Protein AF-X1RX93-F1 (afdb_monomer)

Secondary structure (DSSP, 8-state):
-TT-EEEEEETTTTEEEEEE-TT--HHHHHHHHHHHHHHHTTSPTTPEEEEEETT---HHHHHHTTSS--------S-S------HHHHHHHHHHHHHHHHHHHHHHHHHHHHHHHHHHHHHHHHHHHHHHHHHHHHHHHHHHHHHHHHHHHHT-

Structure (mmCIF, N/CA/C/O backbone):
data_AF-X1RX93-F1
#
_entry.id   AF-X1RX93-F1
#
loop_
_atom_site.group_PDB
_atom_site.id
_atom_site.type_symbol
_atom_site.label_atom_id
_atom_site.label_alt_id
_atom_site.label_comp_id
_atom_site.label_asym_id
_atom_site.label_entity_id
_atom_site.label_seq_id
_atom_site.pdbx_PDB_ins_code
_atom_site.Cartn_x
_atom_site.Cartn_y
_atom_site.Cartn_z
_atom_site.occupancy
_atom_site.B_iso_or_equiv
_atom_site.auth_seq_id
_atom_site.auth_comp_id
_atom_site.auth_asym_id
_atom_site.auth_atom_id
_atom_site.pdbx_PDB_model_num
ATOM 1 N N . ASP A 1 1 ? 11.445 15.427 -36.217 1.00 63.78 1 ASP A N 1
ATOM 2 C CA . ASP A 1 1 ? 10.084 15.896 -35.915 1.00 63.78 1 ASP A CA 1
ATOM 3 C C . ASP A 1 1 ? 9.833 15.882 -34.416 1.00 63.78 1 ASP A C 1
ATOM 5 O O . ASP A 1 1 ? 9.246 14.953 -33.881 1.00 63.78 1 ASP A O 1
ATOM 9 N N . SER A 1 2 ? 10.327 16.922 -33.741 1.00 84.38 2 SER A N 1
ATOM 10 C CA . SER A 1 2 ? 10.314 17.061 -32.274 1.00 84.38 2 SER A CA 1
ATOM 11 C C . SER A 1 2 ? 9.016 17.675 -31.730 1.00 84.38 2 SER A C 1
ATOM 13 O O . SER A 1 2 ? 8.835 17.786 -30.519 1.00 84.38 2 SER A O 1
ATOM 15 N N . ASP A 1 3 ? 8.099 18.059 -32.620 1.00 86.31 3 ASP A N 1
ATOM 16 C CA . ASP A 1 3 ? 6.821 18.707 -32.289 1.00 86.31 3 ASP A CA 1
ATOM 17 C C . ASP A 1 3 ? 5.663 17.703 -32.147 1.00 86.31 3 ASP A C 1
ATOM 19 O O . ASP A 1 3 ? 4.519 18.093 -31.930 1.00 86.31 3 ASP A O 1
ATOM 23 N N . PHE A 1 4 ? 5.929 16.404 -32.314 1.00 87.56 4 PHE A N 1
ATOM 24 C CA . PHE A 1 4 ? 4.889 15.379 -32.328 1.00 87.56 4 PHE A CA 1
ATOM 25 C C . PHE A 1 4 ? 4.951 14.479 -31.102 1.00 87.56 4 PHE A C 1
ATOM 27 O O . PHE A 1 4 ? 6.010 14.250 -30.515 1.00 87.56 4 PHE A O 1
ATOM 34 N N . ILE A 1 5 ? 3.792 13.929 -30.747 1.00 91.75 5 ILE A N 1
ATOM 35 C CA . ILE A 1 5 ? 3.671 12.808 -29.818 1.00 91.75 5 ILE A CA 1
ATOM 36 C C . ILE A 1 5 ? 3.122 11.630 -30.607 1.00 91.75 5 ILE A C 1
ATOM 38 O O . ILE A 1 5 ? 2.063 11.734 -31.230 1.00 91.75 5 ILE A O 1
ATOM 42 N N . ILE A 1 6 ? 3.835 10.510 -30.574 1.00 92.00 6 ILE A N 1
ATOM 43 C CA . ILE A 1 6 ? 3.488 9.311 -31.330 1.00 92.00 6 ILE A CA 1
ATOM 44 C C . ILE A 1 6 ? 3.110 8.205 -30.353 1.00 92.00 6 ILE A C 1
ATOM 46 O O . ILE A 1 6 ? 3.766 8.000 -29.332 1.00 92.00 6 ILE A O 1
ATOM 50 N N . LEU A 1 7 ? 2.034 7.491 -30.667 1.00 91.62 7 LEU A N 1
ATOM 51 C CA . LEU A 1 7 ? 1.553 6.367 -29.880 1.00 91.62 7 LEU A CA 1
ATOM 52 C C . LEU A 1 7 ? 1.676 5.081 -30.691 1.00 91.62 7 LEU A C 1
ATOM 54 O O . LEU A 1 7 ? 1.096 4.970 -31.770 1.00 91.62 7 LEU A O 1
ATOM 58 N N . PHE A 1 8 ? 2.379 4.100 -30.137 1.00 90.50 8 PHE A N 1
ATOM 59 C CA . PHE A 1 8 ? 2.524 2.769 -30.716 1.00 90.50 8 PHE A CA 1
ATOM 60 C C . PHE A 1 8 ? 1.833 1.743 -29.826 1.00 90.50 8 PHE A C 1
ATOM 62 O O . PHE A 1 8 ? 1.959 1.781 -28.601 1.00 90.50 8 PHE A O 1
ATOM 69 N N . VAL A 1 9 ? 1.116 0.806 -30.439 1.00 88.81 9 VAL A N 1
ATOM 70 C CA . VAL A 1 9 ? 0.541 -0.345 -29.739 1.00 88.81 9 VAL A CA 1
ATOM 71 C C . VAL A 1 9 ? 1.330 -1.577 -30.148 1.00 88.81 9 VAL A C 1
ATOM 73 O O . VAL A 1 9 ? 1.241 -2.028 -31.287 1.00 88.81 9 VAL A O 1
ATOM 76 N N . ASP A 1 10 ? 2.096 -2.112 -29.208 1.00 87.62 10 ASP A N 1
ATOM 77 C CA . ASP A 1 10 ? 2.845 -3.347 -29.364 1.00 87.62 10 ASP A CA 1
ATOM 78 C C . ASP A 1 10 ? 2.030 -4.501 -28.774 1.00 87.62 10 ASP A C 1
ATOM 80 O O . ASP A 1 10 ? 1.939 -4.688 -27.555 1.00 87.62 10 ASP A O 1
ATOM 84 N N . SER A 1 11 ? 1.396 -5.257 -29.669 1.00 83.69 11 SER A N 1
ATOM 85 C CA . SER A 1 11 ? 0.572 -6.409 -29.307 1.00 83.69 11 SER A CA 1
ATOM 86 C C . SER A 1 11 ? 1.385 -7.631 -28.888 1.00 83.69 11 SER A C 1
ATOM 88 O O . SER A 1 11 ? 0.866 -8.457 -28.141 1.00 83.69 11 SER A O 1
ATOM 90 N N . LYS A 1 12 ? 2.653 -7.744 -29.306 1.00 83.06 12 LYS A N 1
ATOM 91 C CA . LYS A 1 12 ? 3.517 -8.878 -28.947 1.00 83.06 12 LYS A CA 1
ATOM 92 C C . LYS A 1 12 ? 3.953 -8.789 -27.488 1.00 83.06 12 LYS A C 1
ATOM 94 O O . LYS A 1 12 ? 3.898 -9.778 -26.765 1.00 83.06 12 LYS A O 1
ATOM 99 N N . ASN A 1 13 ? 4.337 -7.590 -27.050 1.00 84.25 13 ASN A N 1
ATOM 100 C CA . ASN A 1 13 ? 4.837 -7.347 -25.694 1.00 84.25 13 ASN A CA 1
ATOM 101 C C . ASN A 1 13 ? 3.769 -6.809 -24.730 1.00 84.25 13 ASN A C 1
ATOM 103 O O . ASN A 1 13 ? 4.107 -6.400 -23.617 1.00 84.25 13 ASN A O 1
ATOM 107 N N . TYR A 1 14 ? 2.496 -6.772 -25.148 1.00 88.31 14 TYR A N 1
ATOM 108 C CA . TYR A 1 14 ? 1.388 -6.184 -24.388 1.00 88.31 14 TYR A CA 1
ATOM 109 C C . TYR A 1 14 ? 1.762 -4.797 -23.836 1.00 88.31 14 TYR A C 1
ATOM 111 O O . TYR A 1 14 ? 1.651 -4.512 -22.637 1.00 88.31 14 TYR A O 1
ATOM 119 N N . ARG A 1 15 ? 2.273 -3.914 -24.698 1.00 89.75 15 ARG A N 1
ATOM 120 C CA . ARG A 1 15 ? 2.768 -2.595 -24.288 1.00 89.75 15 ARG A CA 1
ATOM 121 C C . ARG A 1 15 ? 2.271 -1.502 -25.225 1.00 89.75 15 ARG A C 1
ATOM 123 O O . ARG A 1 15 ? 2.195 -1.675 -26.432 1.00 89.75 15 ARG A O 1
ATOM 130 N N . ILE A 1 16 ? 1.910 -0.360 -24.656 1.00 91.50 16 ILE A N 1
ATOM 131 C CA . ILE A 1 16 ? 1.576 0.855 -25.401 1.00 91.50 16 ILE A CA 1
ATOM 132 C C . ILE A 1 16 ? 2.695 1.849 -25.139 1.00 91.50 16 ILE A C 1
ATOM 134 O O . ILE A 1 16 ? 2.926 2.235 -23.992 1.00 91.50 16 ILE A O 1
ATOM 138 N N . TRP A 1 17 ?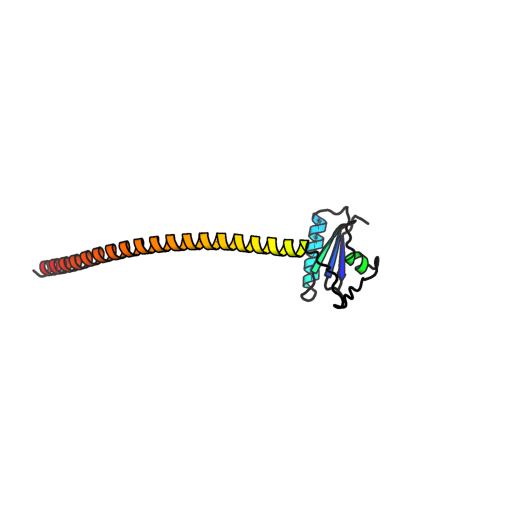 3.385 2.252 -26.194 1.00 92.50 17 TRP A N 1
ATOM 139 C CA . TRP A 1 17 ? 4.475 3.210 -26.124 1.00 92.50 17 TRP A CA 1
ATOM 140 C C . TRP A 1 17 ? 3.968 4.598 -26.491 1.00 92.50 17 TRP A C 1
ATOM 142 O O . TRP A 1 17 ? 3.243 4.760 -27.471 1.00 92.50 17 TRP A O 1
ATOM 152 N N . ILE A 1 18 ? 4.359 5.597 -25.708 1.00 94.12 18 ILE A N 1
ATOM 153 C CA . ILE A 1 18 ? 4.133 7.009 -26.004 1.00 94.12 18 ILE A CA 1
ATOM 154 C C . ILE A 1 18 ? 5.509 7.635 -26.191 1.00 94.12 18 ILE A C 1
ATOM 156 O O . ILE A 1 18 ? 6.242 7.771 -25.216 1.00 94.12 18 ILE A O 1
ATOM 160 N N . TRP A 1 19 ? 5.855 7.995 -27.421 1.00 94.19 19 TRP A N 1
ATOM 161 C CA . TRP A 1 19 ? 7.060 8.762 -27.723 1.00 94.19 19 TRP A CA 1
ATOM 162 C C . TRP A 1 19 ? 6.712 10.248 -27.770 1.00 94.19 19 TRP A C 1
ATOM 164 O O . TRP A 1 19 ? 5.764 10.639 -28.453 1.00 94.19 19 TRP A O 1
ATOM 174 N N . ILE A 1 20 ? 7.448 11.066 -27.026 1.00 93.00 20 ILE A N 1
ATOM 175 C CA . ILE A 1 20 ? 7.205 12.498 -26.862 1.00 93.00 20 ILE A CA 1
ATOM 176 C C . ILE A 1 20 ? 8.386 13.267 -27.446 1.00 93.00 20 ILE A C 1
ATOM 178 O O . ILE A 1 20 ? 9.486 13.217 -26.903 1.00 93.00 20 ILE A O 1
ATOM 182 N N . GLY A 1 21 ? 8.134 14.042 -28.498 1.00 92.00 21 GLY A N 1
ATOM 183 C CA . GLY A 1 21 ? 9.102 14.993 -29.035 1.00 92.00 21 GLY A CA 1
ATOM 184 C C . GLY A 1 21 ? 9.453 16.123 -28.051 1.00 92.00 21 GLY A C 1
ATOM 185 O O . GLY A 1 21 ? 8.640 16.520 -27.207 1.00 92.00 21 GLY A O 1
ATOM 186 N N . GLY A 1 22 ? 10.660 16.667 -28.1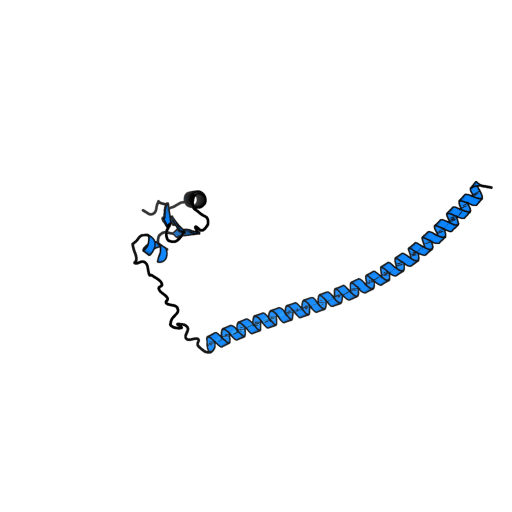64 1.00 88.81 22 GLY A N 1
ATOM 187 C CA . GLY A 1 22 ? 11.248 17.643 -27.248 1.00 88.81 22 GLY A CA 1
ATOM 188 C C . GLY A 1 22 ? 10.544 19.004 -27.196 1.00 88.81 22 GLY A C 1
ATOM 189 O O . GLY A 1 22 ? 10.658 19.700 -26.188 1.00 88.81 22 GLY A O 1
ATOM 190 N N . ASN A 1 23 ? 9.766 19.369 -28.218 1.00 89.44 23 ASN A N 1
ATOM 191 C CA . ASN A 1 23 ? 9.085 20.668 -28.312 1.00 89.44 23 ASN A CA 1
ATOM 192 C C . ASN A 1 23 ? 7.613 20.638 -27.860 1.00 89.44 23 ASN A C 1
ATOM 194 O O . ASN A 1 23 ? 6.903 21.636 -27.984 1.00 89.44 23 ASN A O 1
ATOM 198 N N . ASN A 1 24 ? 7.133 19.516 -27.317 1.00 87.56 24 ASN A N 1
ATOM 199 C CA . ASN A 1 24 ? 5.733 19.375 -26.920 1.00 87.56 24 ASN A CA 1
ATOM 200 C C . ASN A 1 24 ? 5.385 20.110 -25.619 1.00 87.56 24 ASN A C 1
ATOM 202 O O . ASN A 1 24 ? 6.129 20.116 -24.630 1.00 87.56 24 ASN A O 1
ATOM 206 N N . THR A 1 25 ? 4.166 20.643 -25.566 1.00 89.81 25 THR A N 1
ATOM 207 C CA . THR A 1 25 ? 3.615 21.278 -24.368 1.00 89.81 25 THR A CA 1
ATOM 208 C C . THR A 1 25 ? 3.124 20.250 -23.341 1.00 89.81 25 THR A C 1
ATOM 210 O O . THR A 1 25 ? 2.742 19.119 -23.649 1.00 89.81 25 THR A O 1
ATOM 213 N N . VAL A 1 26 ? 3.037 20.668 -22.072 1.00 89.38 26 VAL A N 1
ATOM 214 C CA . VAL A 1 26 ? 2.462 19.848 -20.983 1.00 89.38 26 VAL A CA 1
ATOM 215 C C . VAL A 1 26 ? 1.022 19.416 -21.298 1.00 89.38 26 VAL A C 1
ATOM 217 O O . VAL A 1 26 ? 0.612 18.305 -20.956 1.00 89.38 26 VAL A O 1
ATOM 220 N N . ARG A 1 27 ? 0.251 20.283 -21.966 1.00 89.44 27 ARG A N 1
ATOM 221 C CA . ARG A 1 27 ? -1.143 20.013 -22.332 1.00 89.44 27 ARG A CA 1
ATOM 222 C C . ARG A 1 27 ? -1.250 18.881 -23.353 1.00 89.44 27 ARG A C 1
ATOM 224 O O . ARG A 1 27 ? -2.109 18.018 -23.192 1.00 89.44 27 ARG A O 1
ATOM 231 N N . GLU A 1 28 ? -0.379 18.860 -24.355 1.00 90.00 28 GLU A N 1
ATOM 232 C CA . GLU A 1 28 ? -0.344 17.804 -25.375 1.00 90.00 28 GLU A CA 1
ATOM 233 C C . GLU A 1 28 ? 0.049 16.461 -24.769 1.00 90.00 28 GLU A C 1
ATOM 235 O O . GLU A 1 28 ? -0.646 15.470 -24.995 1.00 90.00 28 GLU A O 1
ATOM 240 N N . ARG A 1 29 ? 1.063 16.438 -23.892 1.00 91.12 29 ARG A N 1
ATOM 241 C CA . ARG A 1 29 ? 1.435 15.228 -23.136 1.00 91.12 29 ARG A CA 1
ATOM 242 C C . ARG A 1 29 ? 0.252 14.651 -22.364 1.00 91.12 29 ARG A C 1
ATOM 244 O O . ARG A 1 29 ? -0.003 13.448 -22.401 1.00 91.12 29 ARG A O 1
ATOM 251 N N . PHE A 1 30 ? -0.506 15.512 -21.690 1.00 91.94 30 PHE A N 1
ATOM 252 C CA . PHE A 1 30 ? -1.675 15.089 -20.927 1.00 91.94 30 PHE A CA 1
ATOM 253 C C . PHE A 1 30 ? -2.785 14.506 -21.815 1.00 91.94 30 PHE A C 1
ATOM 255 O O . PHE A 1 30 ? -3.392 13.492 -21.464 1.00 91.94 30 PHE A O 1
ATOM 262 N N . ILE A 1 31 ? -3.039 15.116 -22.977 1.00 91.00 31 ILE A N 1
ATOM 263 C CA . ILE A 1 31 ? -4.007 14.604 -23.957 1.00 91.00 31 ILE A CA 1
ATOM 264 C C . ILE A 1 31 ? -3.547 13.244 -24.495 1.00 91.00 31 ILE A C 1
ATOM 266 O O . ILE A 1 31 ? -4.345 12.308 -24.522 1.00 91.00 31 ILE A O 1
ATOM 270 N N . ALA A 1 32 ? -2.269 13.101 -24.843 1.00 91.19 32 ALA A N 1
ATOM 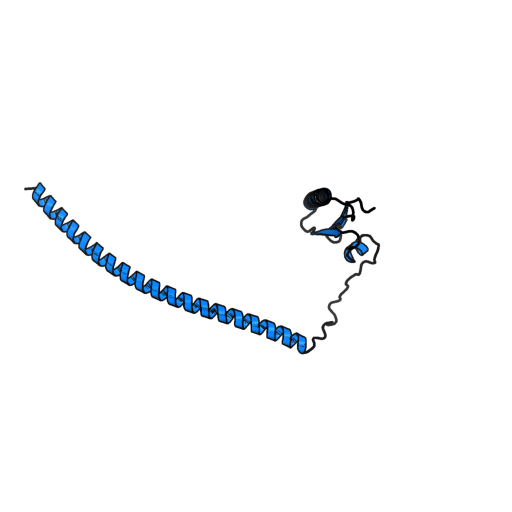271 C CA . ALA A 1 32 ? -1.709 11.850 -25.344 1.00 91.19 32 ALA A CA 1
ATOM 272 C C . ALA A 1 32 ? -1.844 10.702 -24.332 1.00 91.19 32 ALA A C 1
ATOM 274 O O . ALA A 1 32 ? -2.280 9.609 -24.691 1.00 91.19 32 ALA A O 1
ATOM 275 N N . ILE A 1 33 ? -1.574 10.957 -23.048 1.00 91.06 33 ILE A N 1
ATOM 276 C CA . ILE A 1 33 ? -1.757 9.962 -21.979 1.00 91.06 33 ILE A CA 1
ATOM 277 C C . ILE A 1 33 ? -3.232 9.557 -21.846 1.00 91.06 33 ILE A C 1
ATOM 279 O O . ILE A 1 33 ? -3.536 8.369 -21.724 1.00 91.06 33 ILE A O 1
ATOM 283 N N . LYS A 1 34 ? -4.170 10.512 -21.910 1.00 93.88 34 LYS A N 1
ATOM 284 C CA . LYS A 1 34 ? -5.613 10.208 -21.877 1.00 93.88 34 LYS A CA 1
ATOM 285 C C . LYS A 1 34 ? -6.059 9.359 -23.063 1.00 93.88 34 LYS A C 1
ATOM 287 O O . LYS A 1 34 ? -6.855 8.430 -22.898 1.00 93.88 34 LYS A O 1
ATOM 292 N N . ILE A 1 35 ? -5.543 9.659 -24.252 1.00 91.31 35 ILE A N 1
ATOM 293 C CA . ILE A 1 35 ? -5.792 8.854 -25.449 1.00 91.31 35 ILE A CA 1
ATOM 294 C C . ILE A 1 35 ? -5.222 7.449 -25.240 1.00 91.31 35 ILE A C 1
ATOM 296 O O . ILE A 1 35 ? -5.948 6.481 -25.435 1.00 91.31 35 ILE A O 1
ATOM 300 N N . ALA A 1 36 ? -3.994 7.315 -24.736 1.00 90.38 36 ALA A N 1
ATOM 301 C CA . ALA A 1 36 ? -3.373 6.019 -24.464 1.00 90.38 36 ALA A CA 1
ATOM 302 C C . ALA A 1 36 ? -4.161 5.168 -23.460 1.00 90.38 36 ALA A C 1
ATOM 304 O O . ALA A 1 36 ? -4.312 3.965 -23.657 1.00 90.38 36 ALA A O 1
ATOM 305 N N . GLN A 1 37 ? -4.720 5.778 -22.414 1.00 91.25 37 GLN A N 1
ATOM 306 C CA . GLN A 1 37 ? -5.607 5.092 -21.467 1.00 91.25 37 GLN A CA 1
ATOM 307 C C . GLN A 1 37 ? -6.902 4.617 -22.134 1.00 91.25 37 GLN A C 1
ATOM 309 O O . GLN A 1 37 ? -7.343 3.491 -21.905 1.00 91.25 37 GLN A O 1
ATOM 314 N N . SER A 1 38 ? -7.486 5.453 -22.993 1.00 89.69 38 SER A N 1
ATOM 315 C CA . SER A 1 38 ? -8.692 5.108 -23.754 1.00 89.69 38 SER A CA 1
ATOM 316 C C . SER A 1 38 ? -8.427 3.969 -24.740 1.00 89.69 38 SER A C 1
ATOM 318 O O . SER A 1 38 ? -9.256 3.077 -24.895 1.00 89.69 38 SER A O 1
ATOM 320 N N . VAL A 1 39 ? -7.253 3.976 -25.375 1.00 87.00 39 VAL A N 1
ATOM 321 C CA . VAL A 1 39 ? -6.771 2.916 -26.267 1.00 87.00 39 VAL A CA 1
ATOM 322 C C . VAL A 1 39 ? -6.535 1.631 -25.475 1.00 87.00 39 VAL A C 1
ATOM 324 O O . VAL A 1 39 ? -7.067 0.592 -25.848 1.00 87.00 39 VAL A O 1
ATOM 327 N N . LYS A 1 40 ? -5.847 1.701 -24.329 1.00 87.12 40 LYS A N 1
ATOM 328 C CA . LYS A 1 40 ? -5.633 0.566 -23.418 1.00 87.12 40 LYS A CA 1
ATOM 329 C C . LYS A 1 40 ? -6.941 -0.106 -23.012 1.00 87.12 40 LYS A C 1
ATOM 331 O O . LYS A 1 40 ? -7.002 -1.325 -22.991 1.00 87.12 40 LYS A O 1
ATOM 336 N N . SER A 1 41 ? -7.979 0.674 -22.712 1.00 84.81 41 SER A N 1
ATOM 337 C CA . SER A 1 41 ? -9.287 0.142 -22.314 1.00 84.81 41 SER A CA 1
ATOM 338 C C . SER A 1 41 ? -9.996 -0.656 -23.414 1.00 84.81 41 SER A C 1
ATOM 340 O O . SER A 1 41 ? -10.935 -1.382 -23.103 1.00 84.81 41 SER A O 1
ATOM 342 N N . ARG A 1 42 ? -9.609 -0.489 -24.686 1.00 85.50 42 ARG A N 1
ATOM 343 C CA . ARG A 1 42 ? -10.178 -1.239 -25.816 1.00 85.50 42 ARG A CA 1
ATOM 344 C C . ARG A 1 42 ? -9.469 -2.570 -26.060 1.00 85.50 42 ARG A C 1
ATOM 346 O O . ARG A 1 42 ? -10.031 -3.416 -26.746 1.00 85.50 42 ARG A O 1
ATOM 353 N N . TYR A 1 43 ? -8.262 -2.741 -25.527 1.00 80.19 43 TYR A N 1
ATOM 354 C CA . TYR A 1 43 ? -7.502 -3.984 -25.605 1.00 80.19 43 TYR A CA 1
ATOM 355 C C . TYR A 1 43 ? -7.711 -4.830 -24.343 1.00 80.19 43 TYR A C 1
ATOM 357 O O . TYR A 1 43 ? -8.120 -4.324 -23.297 1.00 80.19 43 TYR A O 1
ATOM 365 N N . GLU A 1 44 ? -7.442 -6.132 -24.449 1.00 67.88 44 GLU A N 1
ATOM 366 C CA . GLU A 1 44 ? -7.559 -7.080 -23.337 1.00 67.88 44 GLU A CA 1
ATOM 367 C C . GLU A 1 44 ? -6.688 -6.676 -22.132 1.00 67.88 44 GLU A C 1
ATOM 369 O O . GLU A 1 44 ? -5.690 -5.956 -22.244 1.00 67.88 44 GLU A O 1
ATOM 374 N N . THR A 1 45 ? -7.076 -7.125 -20.936 1.00 69.00 45 THR A N 1
ATOM 375 C CA . THR A 1 45 ? -6.367 -6.812 -19.690 1.00 69.00 45 THR A CA 1
ATOM 376 C C . THR A 1 45 ? -4.914 -7.283 -19.752 1.00 69.00 45 THR A C 1
ATOM 378 O O . THR A 1 45 ? -4.662 -8.467 -19.929 1.00 69.00 45 THR A O 1
ATOM 381 N N . GLY A 1 46 ? -3.959 -6.369 -19.557 1.00 77.56 46 GLY A N 1
ATOM 382 C CA . GLY A 1 46 ? -2.530 -6.711 -19.501 1.00 77.56 46 GLY A CA 1
ATOM 383 C C . GLY A 1 46 ? -1.600 -5.638 -20.058 1.00 77.56 46 GLY A C 1
ATOM 384 O O . GLY A 1 46 ? -0.436 -5.589 -19.673 1.00 77.56 46 GLY A O 1
ATOM 385 N N . TYR A 1 47 ? -2.111 -4.720 -20.888 1.00 88.00 47 TYR A N 1
ATOM 386 C CA . TYR A 1 47 ? -1.251 -3.729 -21.536 1.00 88.00 47 TYR A CA 1
ATOM 387 C C . TYR A 1 47 ? -0.626 -2.728 -20.548 1.00 88.00 47 TYR A C 1
ATOM 389 O O . TYR A 1 47 ? -1.329 -2.052 -19.781 1.00 88.00 47 TYR A O 1
ATOM 397 N N . LYS A 1 48 ? 0.702 -2.573 -20.592 1.00 89.06 48 LYS A N 1
ATOM 398 C CA . LYS A 1 48 ? 1.443 -1.542 -19.843 1.00 89.06 48 LYS A CA 1
ATOM 399 C C . LYS A 1 48 ? 1.660 -0.308 -20.719 1.00 89.06 48 LYS A C 1
ATOM 401 O O . LYS A 1 48 ? 2.100 -0.436 -21.851 1.00 89.06 48 LYS A O 1
ATOM 406 N N . ILE A 1 49 ? 1.359 0.882 -20.199 1.00 90.25 49 ILE A N 1
ATOM 407 C CA . ILE A 1 49 ? 1.676 2.142 -20.887 1.00 90.25 49 ILE A CA 1
ATOM 408 C C . ILE A 1 49 ? 3.075 2.574 -20.442 1.00 90.25 49 ILE A C 1
ATOM 410 O O . ILE A 1 49 ? 3.324 2.656 -19.238 1.00 90.25 49 ILE A O 1
ATOM 414 N N . THR A 1 50 ? 3.958 2.850 -21.397 1.00 91.81 50 THR A N 1
ATOM 415 C CA . THR A 1 50 ? 5.316 3.345 -21.159 1.00 91.81 50 THR A CA 1
ATOM 416 C C . THR A 1 50 ? 5.529 4.626 -21.953 1.00 91.81 50 THR A C 1
ATOM 418 O O . THR A 1 50 ? 5.290 4.659 -23.159 1.00 91.81 50 THR A O 1
ATOM 421 N N . THR A 1 51 ? 5.988 5.670 -21.273 1.00 92.12 51 THR A N 1
ATOM 422 C CA . THR A 1 51 ? 6.285 6.971 -21.876 1.00 92.12 51 THR A CA 1
ATOM 423 C C . THR A 1 51 ? 7.788 7.123 -22.065 1.00 92.12 51 THR A C 1
ATOM 425 O O . THR A 1 51 ? 8.552 6.749 -21.176 1.00 92.12 51 THR A O 1
ATOM 428 N N . ILE A 1 52 ? 8.191 7.660 -23.211 1.00 92.12 52 ILE A N 1
ATOM 429 C CA . ILE A 1 52 ? 9.574 7.900 -23.613 1.00 92.12 52 ILE A CA 1
ATOM 430 C C . ILE A 1 52 ? 9.676 9.317 -24.160 1.00 92.12 52 ILE A C 1
ATOM 432 O O . ILE A 1 52 ? 8.847 9.726 -24.971 1.00 92.12 52 ILE A O 1
ATOM 436 N N . ASP A 1 53 ? 10.712 10.028 -23.737 1.00 91.00 53 ASP A N 1
ATOM 437 C CA . ASP A 1 53 ? 11.039 11.357 -24.238 1.00 91.00 53 ASP A CA 1
ATOM 438 C C . ASP A 1 53 ? 12.125 11.270 -25.322 1.00 91.00 53 ASP A C 1
ATOM 440 O O . ASP A 1 53 ? 13.002 10.401 -25.270 1.00 91.00 53 ASP A O 1
ATOM 444 N N . GLU A 1 54 ? 12.067 12.182 -26.291 1.00 89.56 54 GLU A N 1
ATOM 445 C CA . GLU A 1 54 ? 13.066 12.326 -27.351 1.00 89.56 54 GLU A CA 1
ATOM 446 C C . GLU A 1 54 ? 14.479 12.473 -26.772 1.00 89.56 54 GLU A C 1
ATOM 448 O O . GLU A 1 54 ? 14.731 13.290 -25.883 1.00 89.56 54 GLU A O 1
ATOM 453 N N . GLY A 1 55 ? 15.411 11.665 -27.278 1.00 87.19 55 GLY A N 1
ATOM 454 C CA . GLY A 1 55 ? 16.799 11.618 -26.817 1.00 87.19 55 GLY A CA 1
ATOM 455 C C . GLY A 1 55 ? 17.034 10.739 -25.586 1.00 87.19 55 GLY A C 1
ATOM 456 O O . GLY A 1 55 ? 18.186 10.536 -25.201 1.00 87.19 55 GLY A O 1
ATOM 457 N N . ASN A 1 56 ? 15.977 10.191 -24.979 1.00 88.44 56 ASN A N 1
ATOM 458 C CA . ASN A 1 56 ? 16.055 9.211 -23.895 1.00 88.44 56 ASN A CA 1
ATOM 459 C C . ASN A 1 56 ? 15.352 7.894 -24.273 1.00 88.44 56 ASN A C 1
ATOM 461 O O . ASN A 1 56 ? 14.721 7.233 -23.442 1.00 88.44 56 ASN A O 1
ATOM 465 N N . GLU A 1 57 ? 15.427 7.512 -25.551 1.00 89.12 57 GLU A N 1
ATOM 466 C CA . GLU A 1 57 ? 14.837 6.278 -26.054 1.00 89.12 57 GLU A CA 1
ATOM 467 C C . GLU A 1 57 ? 15.537 5.045 -25.479 1.00 89.12 57 GLU A C 1
ATOM 469 O O . GLU A 1 57 ? 16.712 4.775 -25.741 1.00 89.12 57 GLU A O 1
ATOM 474 N N . THR A 1 58 ? 14.776 4.248 -24.730 1.00 87.56 58 THR A N 1
ATOM 475 C CA . THR A 1 58 ? 15.233 2.957 -24.208 1.00 87.56 58 THR A CA 1
ATOM 476 C C . THR A 1 58 ? 15.546 1.974 -25.336 1.00 87.56 58 THR A C 1
ATOM 478 O O . THR A 1 58 ? 14.843 1.965 -26.348 1.00 87.56 58 THR A O 1
ATOM 481 N N . TYR A 1 59 ? 16.511 1.078 -25.111 1.00 85.44 59 TYR A N 1
ATOM 482 C CA . TYR A 1 59 ? 16.860 -0.013 -26.035 1.00 85.44 59 TYR A CA 1
ATOM 483 C C . TYR A 1 59 ? 15.629 -0.827 -26.477 1.00 85.44 59 TYR A C 1
ATOM 485 O O . TYR A 1 59 ? 15.393 -1.034 -27.659 1.00 85.44 59 TYR A O 1
ATOM 493 N N . GLU A 1 60 ? 14.759 -1.196 -25.527 1.00 84.75 60 GLU A N 1
ATOM 494 C CA . GLU A 1 60 ? 13.513 -1.936 -25.801 1.00 84.75 60 GLU A CA 1
ATOM 495 C C . GLU A 1 60 ? 12.613 -1.242 -26.838 1.00 84.75 60 GLU A C 1
ATOM 497 O O . GLU A 1 60 ? 11.989 -1.892 -27.673 1.00 84.75 60 GLU A O 1
ATOM 502 N N . PHE A 1 61 ? 12.536 0.089 -26.786 1.00 87.25 61 PHE A N 1
ATOM 503 C CA . PHE A 1 61 ? 11.743 0.868 -27.731 1.00 87.25 61 PHE A CA 1
ATOM 504 C C . PHE A 1 61 ? 12.398 0.921 -29.105 1.00 87.25 61 PHE A C 1
ATOM 506 O O . PHE A 1 61 ? 11.707 0.750 -30.104 1.00 87.25 61 PHE A O 1
ATOM 513 N N . LYS A 1 62 ? 13.720 1.114 -29.160 1.00 88.19 62 LYS A N 1
ATOM 514 C CA . LYS A 1 62 ? 14.486 1.102 -30.411 1.00 88.19 62 LYS A CA 1
ATOM 515 C C . LYS A 1 62 ? 14.398 -0.251 -31.111 1.00 88.19 62 LYS A C 1
ATOM 517 O O . LYS A 1 62 ? 14.188 -0.280 -32.320 1.00 88.19 62 LYS A O 1
ATOM 522 N N . ALA A 1 63 ? 14.470 -1.346 -30.358 1.00 86.00 63 ALA A N 1
ATOM 523 C CA . ALA A 1 63 ? 14.232 -2.685 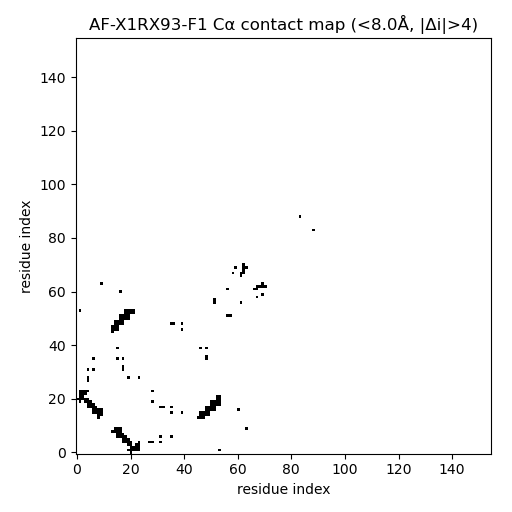-30.878 1.00 86.00 63 ALA A CA 1
ATOM 524 C C . ALA A 1 63 ? 12.806 -2.835 -31.435 1.00 86.00 63 ALA A C 1
ATOM 526 O O . ALA A 1 63 ? 12.629 -3.283 -32.564 1.00 86.00 63 ALA A O 1
ATOM 527 N N . MET A 1 64 ? 11.791 -2.358 -30.703 1.00 84.75 64 MET A N 1
ATOM 528 C CA . MET A 1 64 ? 10.390 -2.395 -31.151 1.00 84.75 64 MET A CA 1
ATOM 529 C C . MET A 1 64 ? 10.159 -1.628 -32.462 1.00 84.75 64 MET A C 1
ATOM 531 O O . MET A 1 64 ? 9.443 -2.114 -33.337 1.00 84.75 64 MET A O 1
ATOM 535 N N . VAL A 1 65 ? 10.777 -0.454 -32.634 1.00 86.44 65 VAL A N 1
ATOM 536 C CA . VAL A 1 65 ? 10.669 0.322 -33.885 1.00 86.44 65 VAL A CA 1
ATOM 537 C C . VAL A 1 65 ? 11.614 -0.168 -34.994 1.00 86.44 65 VAL A C 1
ATOM 539 O O . VAL A 1 65 ? 11.655 0.436 -36.065 1.00 86.44 65 VAL A O 1
ATOM 542 N N . GLY A 1 66 ? 12.362 -1.253 -34.762 1.00 83.44 66 GLY A N 1
ATOM 543 C CA . GLY A 1 66 ? 13.271 -1.865 -35.735 1.00 83.44 66 GLY A CA 1
ATOM 544 C C . GLY A 1 66 ? 14.574 -1.094 -35.968 1.00 83.44 66 GLY A C 1
ATOM 545 O O . GLY A 1 66 ? 15.215 -1.284 -36.999 1.00 83.44 66 GLY A O 1
ATOM 546 N N . LEU A 1 67 ? 14.955 -0.203 -35.047 1.00 85.12 67 LEU A N 1
ATOM 547 C CA . LEU A 1 67 ? 16.234 0.518 -35.079 1.00 85.12 67 LEU A CA 1
ATOM 548 C C . LEU A 1 67 ? 17.377 -0.284 -34.447 1.00 85.12 67 LEU A C 1
ATOM 550 O O . LEU A 1 67 ? 18.540 -0.046 -34.761 1.00 85.12 67 LEU A O 1
ATOM 554 N N . GLU A 1 68 ? 17.049 -1.215 -33.556 1.00 83.62 68 GLU A N 1
ATOM 555 C CA . GLU A 1 68 ? 17.983 -2.149 -32.927 1.00 83.62 68 GLU A CA 1
ATOM 556 C C . GLU A 1 68 ? 17.439 -3.578 -33.086 1.00 83.62 68 GLU A C 1
ATOM 558 O O . GLU A 1 68 ? 16.252 -3.775 -33.346 1.00 83.62 68 GLU A O 1
ATOM 563 N N . GLU A 1 69 ? 18.301 -4.589 -32.986 1.00 75.69 69 GLU A N 1
ATOM 564 C CA . GLU A 1 69 ? 17.851 -5.983 -33.038 1.00 75.69 69 GLU A CA 1
ATOM 565 C C . GLU A 1 69 ? 17.089 -6.339 -31.751 1.00 75.69 69 GLU A C 1
ATOM 567 O O . GLU A 1 69 ? 17.483 -5.942 -30.653 1.00 75.69 69 GLU A O 1
ATOM 572 N N . GLU A 1 70 ? 15.989 -7.094 -31.865 1.00 64.00 70 GLU A N 1
ATOM 573 C CA . GLU A 1 70 ? 15.338 -7.681 -30.692 1.00 64.00 70 GLU A CA 1
ATOM 574 C C . GLU A 1 70 ? 16.341 -8.637 -30.027 1.00 64.00 70 GLU A C 1
ATOM 576 O O . GLU A 1 70 ? 16.599 -9.731 -30.528 1.00 64.00 70 GLU A O 1
ATOM 581 N N . ILE A 1 71 ? 16.933 -8.230 -28.898 1.00 64.44 71 ILE A N 1
ATOM 582 C CA . ILE A 1 71 ? 17.701 -9.161 -28.070 1.00 64.44 71 ILE A CA 1
ATOM 583 C C . ILE A 1 71 ? 16.687 -10.141 -27.489 1.00 64.44 71 ILE A C 1
ATOM 585 O O . ILE A 1 71 ? 16.032 -9.861 -26.482 1.00 64.44 71 ILE A O 1
ATOM 589 N N . GLU A 1 72 ? 16.574 -11.316 -28.106 1.00 52.41 72 GLU A N 1
ATOM 590 C CA . GLU A 1 72 ? 16.077 -12.488 -27.407 1.00 52.41 72 GLU A CA 1
ATOM 591 C C . GLU A 1 72 ? 16.994 -12.688 -26.200 1.00 52.41 72 GLU A C 1
ATOM 593 O O . GLU A 1 72 ? 18.104 -13.214 -26.306 1.00 52.41 72 GLU A O 1
ATOM 598 N N . TYR A 1 73 ? 16.540 -12.271 -25.017 1.00 54.75 73 TYR A N 1
ATOM 599 C CA . TYR A 1 73 ? 17.096 -12.767 -23.766 1.00 54.75 73 TYR A CA 1
ATOM 600 C C . TYR A 1 73 ? 16.709 -14.243 -23.644 1.00 54.75 73 TYR A C 1
ATOM 602 O O . TYR A 1 73 ? 15.926 -14.646 -22.785 1.00 54.75 73 TYR A O 1
ATOM 610 N N . PHE A 1 74 ? 17.300 -15.083 -24.492 1.00 47.69 74 PHE A N 1
ATOM 611 C CA . PHE A 1 74 ? 17.424 -16.503 -24.249 1.00 47.69 74 PHE A CA 1
ATOM 612 C C . PHE A 1 74 ? 18.459 -16.675 -23.137 1.00 47.69 74 PHE A C 1
ATOM 614 O O . PHE A 1 74 ? 19.546 -17.220 -23.323 1.00 47.69 74 PHE A O 1
ATOM 621 N N . ILE A 1 75 ? 18.131 -16.208 -21.930 1.00 52.34 75 ILE A N 1
ATOM 622 C CA . ILE A 1 75 ? 18.764 -16.756 -20.740 1.00 52.34 75 ILE A CA 1
ATOM 623 C C . ILE A 1 75 ? 18.133 -18.132 -20.583 1.00 52.34 75 ILE A C 1
ATOM 625 O O . ILE A 1 75 ? 17.200 -18.345 -19.810 1.00 52.34 75 ILE A O 1
ATOM 629 N N . ALA A 1 76 ? 18.668 -19.092 -21.338 1.00 45.19 76 ALA A N 1
ATOM 630 C CA . ALA A 1 76 ? 18.727 -20.447 -20.844 1.00 45.19 76 ALA A CA 1
ATOM 631 C C . ALA A 1 76 ? 19.246 -20.330 -19.406 1.00 45.19 76 ALA A C 1
ATOM 633 O O . ALA A 1 76 ? 20.354 -19.844 -19.178 1.00 45.19 76 ALA A O 1
ATOM 634 N N . GLN A 1 77 ? 18.404 -20.702 -18.447 1.00 47.06 77 GLN A N 1
ATOM 635 C CA . GLN A 1 77 ? 18.663 -20.778 -17.009 1.00 47.06 77 GLN A CA 1
ATOM 636 C C . GLN A 1 77 ? 19.759 -21.820 -16.693 1.00 47.06 77 GLN A C 1
ATOM 638 O O . GLN A 1 77 ? 19.578 -22.701 -15.867 1.00 47.06 77 GLN A O 1
ATOM 643 N N . ASN A 1 78 ? 20.894 -21.770 -17.393 1.00 44.94 78 ASN A N 1
ATOM 644 C CA . ASN A 1 78 ? 21.954 -22.769 -17.393 1.00 44.94 78 ASN A CA 1
ATOM 645 C C . ASN A 1 78 ? 23.338 -22.097 -17.463 1.00 44.94 78 ASN A C 1
ATOM 647 O O . ASN A 1 78 ? 24.135 -22.393 -18.351 1.00 44.94 78 ASN A O 1
ATOM 651 N N . LYS A 1 79 ? 23.619 -21.176 -16.529 1.00 44.22 79 LYS A N 1
ATOM 652 C CA . LYS A 1 79 ? 24.924 -20.974 -15.851 1.00 44.22 79 LYS A CA 1
ATOM 653 C C . LYS A 1 79 ? 24.821 -19.791 -14.871 1.00 44.22 79 LYS A C 1
ATOM 655 O O . LYS A 1 79 ? 24.250 -18.765 -15.234 1.00 44.22 79 LYS A O 1
ATOM 660 N N . PRO A 1 80 ? 25.353 -19.893 -13.639 1.00 49.41 80 PRO A N 1
ATOM 661 C CA . PRO A 1 80 ? 25.164 -18.863 -12.625 1.00 49.41 80 PRO A CA 1
ATOM 662 C C . PRO A 1 80 ? 26.108 -17.690 -12.910 1.00 49.41 80 PRO A C 1
ATOM 664 O O . PRO A 1 80 ? 27.313 -17.799 -12.698 1.00 49.41 80 PRO A O 1
ATOM 667 N N . SER A 1 81 ? 25.584 -16.564 -13.392 1.00 54.22 81 SER A N 1
ATOM 668 C CA . SER A 1 81 ? 26.376 -15.339 -13.584 1.00 54.22 81 SER A CA 1
ATOM 669 C C . SER A 1 81 ? 26.178 -14.350 -12.435 1.00 54.22 81 SER A C 1
ATOM 671 O O . SER A 1 81 ? 25.887 -13.176 -12.643 1.00 54.22 81 SER A O 1
ATOM 673 N N . TYR A 1 82 ? 26.355 -14.835 -11.208 1.00 53.09 82 TYR A N 1
ATOM 674 C CA . TYR A 1 82 ? 26.703 -13.998 -10.067 1.00 53.09 82 TYR A CA 1
ATOM 675 C C . TYR A 1 82 ? 27.821 -14.700 -9.302 1.00 53.09 82 TYR A C 1
ATOM 677 O O . TYR A 1 82 ? 27.603 -15.697 -8.614 1.00 53.09 82 TYR A O 1
ATOM 685 N N . LYS A 1 83 ? 29.051 -14.216 -9.479 1.00 59.28 83 LYS A N 1
ATOM 686 C CA . LYS A 1 83 ? 30.211 -14.678 -8.719 1.00 59.28 83 LYS A CA 1
ATOM 687 C C . LYS A 1 83 ? 30.264 -13.836 -7.447 1.00 59.28 83 LYS A C 1
ATOM 689 O O . LYS A 1 83 ? 31.064 -12.914 -7.366 1.00 59.28 83 LYS A O 1
ATOM 694 N N . GLY A 1 84 ? 29.333 -14.107 -6.530 1.00 58.16 84 GLY A N 1
ATOM 695 C CA . GLY A 1 84 ? 29.239 -13.409 -5.251 1.00 58.16 84 GLY A CA 1
ATOM 696 C C . GLY A 1 84 ? 30.594 -13.406 -4.559 1.00 58.16 84 GLY A C 1
ATOM 697 O O . GLY A 1 84 ? 31.159 -14.464 -4.272 1.00 58.16 84 GLY A O 1
ATOM 698 N N . ILE A 1 85 ? 31.141 -12.213 -4.369 1.00 68.38 85 ILE A N 1
ATOM 699 C CA . ILE A 1 85 ? 32.333 -12.003 -3.557 1.00 68.38 85 ILE A CA 1
ATOM 700 C C . ILE A 1 85 ? 31.870 -12.124 -2.097 1.00 68.38 85 ILE A C 1
ATOM 702 O O . ILE A 1 85 ? 30.718 -11.821 -1.785 1.00 68.38 85 ILE A O 1
ATOM 706 N N . ALA A 1 86 ? 32.734 -12.601 -1.198 1.00 66.50 86 ALA A N 1
ATOM 707 C CA . ALA A 1 86 ? 32.423 -12.718 0.233 1.00 66.50 86 ALA A CA 1
ATOM 708 C C . ALA A 1 86 ? 31.848 -11.411 0.826 1.00 66.50 86 ALA A C 1
ATOM 710 O O . ALA A 1 86 ? 30.969 -11.460 1.680 1.00 66.50 86 ALA A O 1
ATOM 711 N N . GLU A 1 87 ? 32.281 -10.271 0.287 1.00 64.69 87 GLU A N 1
ATOM 712 C CA . GLU A 1 87 ? 31.826 -8.913 0.605 1.00 64.69 87 GLU A CA 1
ATOM 713 C C . GLU A 1 87 ? 30.317 -8.712 0.385 1.00 64.69 87 GLU A C 1
ATOM 715 O O . GLU A 1 87 ? 29.644 -8.110 1.218 1.00 64.69 87 GLU A O 1
ATOM 720 N N . ASP A 1 88 ? 29.748 -9.261 -0.691 1.00 71.25 88 ASP A N 1
ATOM 721 C CA . ASP A 1 88 ? 28.319 -9.110 -0.979 1.00 71.25 88 ASP A CA 1
ATOM 722 C C . ASP A 1 88 ? 27.452 -9.993 -0.068 1.00 71.25 88 ASP A C 1
ATOM 724 O O . ASP A 1 88 ? 26.333 -9.626 0.306 1.00 71.25 88 ASP A O 1
ATOM 728 N N . LEU A 1 89 ? 27.975 -11.163 0.319 1.00 76.69 89 LEU A N 1
ATOM 729 C CA . LEU A 1 89 ? 27.328 -12.038 1.297 1.00 76.69 89 LEU A CA 1
ATOM 730 C C . LEU A 1 89 ? 27.336 -11.387 2.686 1.00 76.69 89 LEU A C 1
ATOM 732 O O . LEU A 1 89 ? 26.326 -11.404 3.389 1.00 76.69 89 LEU A O 1
ATOM 736 N N . GLU A 1 90 ? 28.457 -10.763 3.046 1.00 80.00 90 GLU A N 1
ATOM 737 C CA . GLU A 1 90 ? 28.629 -9.995 4.278 1.00 80.00 90 GLU A CA 1
ATOM 738 C C . GLU A 1 90 ? 27.726 -8.749 4.303 1.00 80.00 90 GLU A C 1
ATOM 740 O O . GLU A 1 90 ? 27.125 -8.422 5.332 1.00 80.00 90 GLU A O 1
ATOM 745 N N . LEU A 1 91 ? 27.524 -8.091 3.157 1.00 81.12 91 LEU A N 1
ATOM 746 C CA . LEU A 1 91 ? 26.583 -6.980 3.011 1.00 81.12 91 LEU A CA 1
ATOM 747 C C . LEU A 1 91 ? 25.120 -7.427 3.189 1.00 81.12 91 LEU A C 1
ATOM 749 O O . LEU A 1 91 ? 24.333 -6.767 3.872 1.00 81.12 91 LEU A O 1
ATOM 753 N N . LEU A 1 92 ? 24.738 -8.568 2.612 1.00 81.94 92 LEU A N 1
ATOM 754 C CA . LEU A 1 92 ? 23.401 -9.139 2.801 1.00 81.94 92 LEU A CA 1
ATOM 755 C C . LEU A 1 92 ? 23.165 -9.568 4.250 1.00 81.94 92 LEU A C 1
ATOM 757 O O . LEU A 1 92 ? 22.081 -9.338 4.799 1.00 81.94 92 LEU A O 1
ATOM 761 N N . GLU A 1 93 ? 24.169 -10.175 4.881 1.00 85.25 93 GLU A N 1
ATOM 762 C CA . GLU A 1 93 ? 24.085 -10.607 6.271 1.00 85.25 93 GLU A CA 1
ATOM 763 C C . GLU A 1 93 ? 24.005 -9.407 7.221 1.00 85.25 93 GLU A C 1
ATOM 765 O O . GLU A 1 93 ? 23.144 -9.386 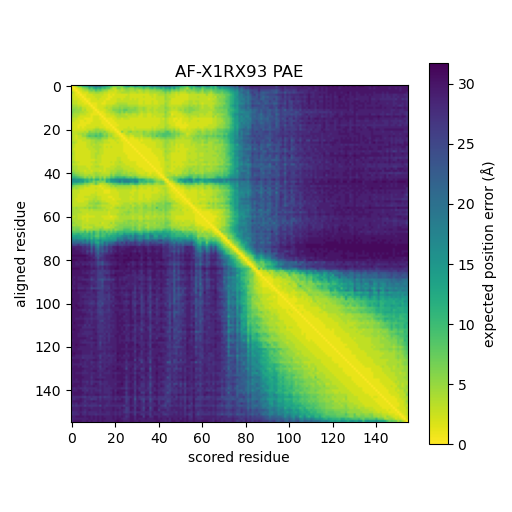8.103 1.00 85.25 93 GLU A O 1
ATOM 770 N N . SER A 1 94 ? 24.818 -8.369 7.012 1.00 83.19 94 SER A N 1
ATOM 771 C CA . SER A 1 94 ? 24.761 -7.133 7.803 1.00 83.19 94 SER A CA 1
ATOM 772 C C . SER A 1 94 ? 23.419 -6.412 7.650 1.00 83.19 94 SER A C 1
ATOM 774 O O . SER A 1 94 ? 22.798 -6.087 8.662 1.00 83.19 94 SER A O 1
ATOM 776 N N . SER A 1 95 ? 22.896 -6.268 6.426 1.00 82.62 95 SER A N 1
ATOM 777 C CA . SER A 1 95 ? 21.564 -5.685 6.195 1.00 82.62 95 SER A CA 1
ATOM 778 C C . SER A 1 95 ? 20.447 -6.509 6.847 1.00 82.62 95 SER A C 1
ATOM 780 O O . SER A 1 95 ? 19.480 -5.966 7.390 1.00 82.62 95 SER A O 1
ATOM 782 N N . SER A 1 96 ? 20.569 -7.837 6.835 1.00 89.56 96 SER A N 1
ATOM 783 C CA . SER A 1 96 ? 19.602 -8.726 7.487 1.00 89.56 96 SER A CA 1
ATOM 784 C C . SER A 1 96 ? 19.661 -8.604 9.010 1.00 89.56 96 SER A C 1
ATOM 786 O O . SER A 1 96 ? 18.615 -8.477 9.648 1.00 89.56 96 SER A O 1
ATOM 788 N N . ARG A 1 97 ? 20.865 -8.570 9.595 1.00 90.06 97 ARG A N 1
ATOM 789 C CA . ARG A 1 97 ? 21.085 -8.351 11.035 1.00 90.06 97 ARG A CA 1
ATOM 790 C C . ARG A 1 97 ? 20.556 -6.994 11.488 1.00 90.06 97 ARG A C 1
ATOM 792 O O . ARG A 1 97 ? 19.901 -6.917 12.522 1.00 90.06 97 ARG A O 1
ATOM 799 N N . GLU A 1 98 ? 20.766 -5.941 10.705 1.00 91.12 98 GLU A N 1
ATOM 800 C CA . GLU A 1 98 ? 20.231 -4.608 10.997 1.00 91.12 98 GLU A CA 1
ATOM 801 C C . GLU A 1 98 ? 18.696 -4.618 11.045 1.00 91.12 98 GLU A C 1
ATOM 803 O O . GLU A 1 98 ? 18.097 -4.135 12.008 1.00 91.12 98 GLU A O 1
ATOM 808 N N . LYS A 1 99 ? 18.044 -5.248 10.059 1.00 92.88 99 LYS A N 1
ATOM 809 C CA . LYS A 1 99 ? 16.580 -5.403 10.042 1.00 92.88 99 LYS A CA 1
ATOM 810 C C . LYS A 1 99 ? 16.065 -6.220 11.226 1.00 92.88 99 LYS A C 1
ATOM 812 O O . LYS A 1 99 ? 14.987 -5.915 11.734 1.00 92.88 99 LYS A O 1
ATOM 817 N N . ILE A 1 100 ? 16.795 -7.253 11.647 1.00 93.12 100 ILE A N 1
ATOM 818 C CA . ILE A 1 100 ? 16.457 -8.055 12.833 1.00 93.12 100 ILE A CA 1
ATOM 819 C C . ILE A 1 100 ? 16.549 -7.184 14.090 1.00 93.12 100 ILE A C 1
ATOM 821 O O . ILE A 1 100 ? 15.561 -7.062 14.807 1.00 93.12 100 ILE A O 1
ATOM 825 N N . ASN A 1 101 ? 17.661 -6.474 14.287 1.00 91.19 101 ASN A N 1
ATOM 826 C CA . ASN A 1 101 ? 17.856 -5.592 15.439 1.00 91.19 101 ASN A CA 1
ATOM 827 C C . ASN A 1 101 ? 16.790 -4.489 15.520 1.00 91.19 101 ASN A C 1
ATOM 829 O O . ASN A 1 101 ? 16.267 -4.199 16.597 1.00 91.19 101 ASN A O 1
ATOM 833 N N . ALA A 1 102 ? 16.431 -3.889 14.381 1.00 91.38 102 ALA A N 1
ATOM 834 C CA . ALA A 1 102 ? 15.373 -2.885 14.318 1.00 91.38 102 ALA A CA 1
ATOM 835 C C . ALA A 1 102 ? 14.008 -3.465 14.730 1.00 91.38 102 ALA A C 1
ATOM 837 O O . ALA A 1 102 ? 13.258 -2.830 15.476 1.00 91.38 102 ALA A O 1
ATOM 838 N N . LYS A 1 103 ? 13.689 -4.687 14.284 1.00 94.00 103 LYS A N 1
ATOM 839 C CA . LYS A 1 103 ? 12.464 -5.388 14.693 1.00 94.00 103 LYS A CA 1
ATOM 840 C C . LYS A 1 103 ? 12.476 -5.732 16.180 1.00 94.00 103 LYS A C 1
ATOM 842 O O . LYS A 1 103 ? 11.461 -5.510 16.834 1.00 94.00 103 LYS A O 1
ATOM 847 N N . ASP A 1 104 ? 13.599 -6.188 16.724 1.00 94.56 104 ASP A N 1
ATOM 848 C CA . ASP A 1 104 ? 13.732 -6.506 18.150 1.00 94.56 104 ASP A CA 1
ATOM 849 C C . ASP A 1 104 ? 13.550 -5.266 19.034 1.00 94.56 104 ASP A C 1
ATOM 851 O O . ASP A 1 104 ? 12.889 -5.329 20.072 1.00 94.56 104 ASP A O 1
ATOM 855 N N . GLY A 1 105 ? 14.073 -4.112 18.606 1.00 94.25 105 GLY A N 1
ATOM 856 C CA . GLY A 1 105 ? 13.820 -2.832 19.272 1.00 94.25 105 GLY A CA 1
ATOM 857 C C . GLY A 1 105 ? 12.331 -2.472 19.291 1.00 94.25 105 GLY A C 1
ATOM 858 O O . GLY A 1 105 ? 11.797 -2.073 20.326 1.00 94.25 105 GLY A O 1
ATOM 859 N N . LEU A 1 106 ? 11.635 -2.678 18.169 1.00 95.12 106 LEU A N 1
ATOM 860 C CA . LEU A 1 106 ? 10.196 -2.428 18.072 1.00 95.12 106 LEU A CA 1
ATOM 861 C C . LEU A 1 106 ? 9.371 -3.396 18.935 1.00 95.12 106 LEU A C 1
ATOM 863 O O . LEU A 1 106 ? 8.361 -2.987 19.506 1.00 95.12 106 LEU A O 1
ATOM 867 N N . ILE A 1 107 ? 9.789 -4.660 19.039 1.00 96.38 107 ILE A N 1
ATOM 868 C CA . ILE A 1 107 ? 9.145 -5.664 19.897 1.00 96.38 107 ILE A CA 1
ATOM 869 C C . ILE A 1 107 ? 9.240 -5.239 21.364 1.00 96.38 107 ILE A C 1
ATOM 871 O O . ILE A 1 107 ? 8.209 -5.152 22.025 1.00 96.38 107 ILE A O 1
ATOM 875 N N . LYS A 1 108 ? 10.430 -4.852 21.840 1.00 95.94 108 LYS A N 1
ATOM 876 C CA . LYS A 1 108 ? 10.626 -4.375 23.222 1.00 95.94 108 LYS A CA 1
ATOM 877 C C . LYS A 1 108 ? 9.727 -3.188 23.564 1.00 95.94 108 LYS A C 1
ATOM 879 O O . LYS A 1 108 ? 9.066 -3.193 24.597 1.00 95.94 108 LYS A O 1
ATOM 884 N N . LEU A 1 109 ? 9.646 -2.203 22.667 1.00 95.38 109 LEU A N 1
ATOM 885 C CA . LEU A 1 109 ? 8.768 -1.043 22.853 1.00 95.38 109 LEU A CA 1
ATOM 886 C C . LEU A 1 109 ? 7.288 -1.442 22.934 1.00 95.38 109 LEU A C 1
ATOM 888 O O . LEU A 1 109 ? 6.536 -0.878 23.729 1.00 95.38 109 LEU A O 1
ATOM 892 N N . LYS A 1 110 ? 6.850 -2.413 22.125 1.00 96.25 110 LYS A N 1
ATOM 893 C CA . LYS A 1 110 ? 5.476 -2.928 22.195 1.00 96.25 110 LYS A CA 1
ATOM 894 C C . LYS A 1 110 ? 5.213 -3.684 23.494 1.00 96.25 110 LYS A C 1
ATOM 896 O O . LYS A 1 110 ? 4.144 -3.501 24.069 1.00 96.25 110 LYS A O 1
ATOM 901 N N . ASP A 1 111 ? 6.168 -4.473 23.975 1.00 97.06 111 ASP A N 1
ATOM 902 C CA . ASP A 1 111 ? 6.040 -5.197 25.243 1.00 97.06 111 ASP A CA 1
ATOM 903 C C . ASP A 1 111 ? 5.906 -4.231 26.431 1.00 97.06 111 ASP A C 1
ATOM 905 O O . ASP A 1 111 ? 5.051 -4.418 27.301 1.00 97.06 111 ASP A O 1
ATOM 909 N N . GLU A 1 112 ? 6.681 -3.145 26.438 1.00 96.12 112 GLU A N 1
ATOM 910 C CA . GLU A 1 112 ? 6.566 -2.076 27.437 1.00 96.12 112 GLU A CA 1
ATOM 911 C C . GLU A 1 112 ? 5.192 -1.390 27.392 1.00 96.12 112 GLU A C 1
ATOM 913 O O . GLU A 1 112 ? 4.567 -1.182 28.436 1.00 96.12 112 GLU A O 1
ATOM 918 N N . GLN A 1 113 ? 4.679 -1.094 26.192 1.00 97.00 113 GLN A N 1
ATOM 919 C CA . GLN A 1 113 ? 3.337 -0.526 26.026 1.00 97.00 113 GLN A CA 1
ATOM 920 C C . GLN A 1 113 ? 2.240 -1.481 26.511 1.00 97.00 113 GLN A C 1
ATOM 922 O O . GLN A 1 113 ? 1.317 -1.048 27.201 1.00 97.00 113 GLN A O 1
ATOM 927 N N . ILE A 1 114 ? 2.343 -2.776 26.200 1.00 97.56 114 ILE A N 1
ATOM 928 C CA . ILE A 1 114 ? 1.393 -3.798 26.662 1.00 97.56 114 ILE A CA 1
ATOM 929 C C . ILE A 1 114 ? 1.391 -3.868 28.189 1.00 97.56 114 ILE A C 1
ATOM 931 O O . ILE A 1 114 ? 0.322 -3.901 28.800 1.00 97.56 114 ILE A O 1
ATOM 935 N N . LYS A 1 115 ? 2.568 -3.833 28.822 1.00 97.31 115 LYS A N 1
ATOM 936 C CA . LYS A 1 115 ? 2.679 -3.820 30.284 1.00 97.31 115 LYS A CA 1
ATOM 937 C C . LYS A 1 115 ? 1.965 -2.611 30.894 1.00 97.31 115 LYS A C 1
ATOM 939 O O . LYS A 1 115 ? 1.137 -2.787 31.783 1.00 97.31 115 LYS A O 1
ATOM 944 N N . ALA A 1 116 ? 2.224 -1.411 30.376 1.00 96.50 116 ALA A N 1
ATOM 945 C CA . ALA A 1 116 ? 1.582 -0.190 30.859 1.00 96.50 116 ALA A CA 1
ATOM 946 C C . ALA A 1 116 ? 0.051 -0.229 30.695 1.00 96.50 116 ALA A C 1
ATOM 948 O O . ALA A 1 116 ? -0.684 0.169 31.599 1.00 96.50 116 ALA A O 1
ATOM 949 N N . LEU A 1 117 ? -0.445 -0.743 29.565 1.00 96.94 117 LEU A N 1
ATOM 950 C CA . LEU A 1 117 ? -1.883 -0.899 29.331 1.00 96.94 117 LEU A CA 1
ATOM 951 C C . LEU A 1 117 ? -2.524 -1.886 30.312 1.00 96.94 117 LEU A C 1
ATOM 953 O O . LEU A 1 117 ? -3.609 -1.607 30.822 1.00 96.94 117 LEU A O 1
ATOM 957 N N . ASN A 1 118 ? -1.855 -2.996 30.622 1.00 97.12 118 ASN A N 1
ATOM 958 C CA . ASN A 1 118 ? -2.347 -3.971 31.597 1.00 97.12 118 ASN A CA 1
ATOM 959 C C . ASN A 1 118 ? -2.452 -3.374 33.008 1.00 97.12 118 ASN A C 1
ATOM 961 O O . ASN A 1 118 ? -3.458 -3.585 33.688 1.00 97.12 118 ASN A O 1
ATOM 965 N N . ASP A 1 119 ? -1.464 -2.582 33.429 1.00 97.19 119 ASP A N 1
ATOM 966 C CA . ASP A 1 119 ? -1.504 -1.889 34.722 1.00 97.19 119 ASP A CA 1
ATOM 967 C C . ASP A 1 119 ? -2.678 -0.892 34.786 1.00 97.19 119 ASP A C 1
ATOM 969 O O . ASP A 1 119 ? -3.395 -0.826 35.787 1.00 97.19 119 ASP A O 1
ATOM 973 N N . ILE A 1 120 ? -2.940 -0.165 33.693 1.00 97.62 120 ILE A N 1
ATOM 974 C CA . ILE A 1 120 ? -4.087 0.753 33.587 1.00 97.62 120 ILE A CA 1
ATOM 975 C C . ILE A 1 120 ? -5.419 0.001 33.675 1.00 97.62 120 ILE A C 1
ATOM 977 O O . ILE A 1 120 ? -6.337 0.467 34.354 1.00 97.62 120 ILE A O 1
ATOM 981 N N . ILE A 1 121 ? -5.547 -1.141 32.995 1.00 97.38 121 ILE A N 1
ATOM 982 C CA . ILE A 1 121 ? -6.760 -1.971 33.040 1.00 97.38 121 ILE A CA 1
ATOM 983 C C . ILE A 1 121 ? -7.036 -2.412 34.477 1.00 97.38 121 ILE A C 1
ATOM 985 O O . ILE A 1 121 ? -8.146 -2.216 34.966 1.00 97.38 121 ILE A O 1
ATOM 989 N N . LYS A 1 122 ? -6.010 -2.885 35.191 1.00 97.06 122 LYS A N 1
ATOM 990 C CA . LYS A 1 122 ? -6.141 -3.298 36.591 1.00 97.06 122 LYS A CA 1
ATOM 991 C C . LYS A 1 122 ? -6.679 -2.174 37.483 1.00 97.06 122 LYS A C 1
ATOM 993 O O . LYS A 1 122 ? -7.597 -2.397 38.270 1.00 97.06 122 LYS A O 1
ATOM 998 N N . ILE A 1 123 ? -6.156 -0.956 37.332 1.00 96.69 123 ILE A N 1
ATOM 999 C CA . ILE A 1 123 ? -6.639 0.214 38.084 1.00 96.69 123 ILE A CA 1
ATOM 1000 C C . ILE A 1 123 ? -8.112 0.504 37.755 1.00 96.69 123 ILE A C 1
ATOM 1002 O O . ILE A 1 123 ? -8.905 0.802 38.652 1.00 96.69 123 ILE A O 1
ATOM 1006 N N . LYS A 1 124 ? -8.505 0.410 36.480 1.00 96.50 124 LYS A N 1
ATOM 1007 C CA . LYS A 1 124 ? -9.900 0.625 36.069 1.00 96.50 124 LYS A CA 1
ATOM 1008 C C . LYS A 1 124 ? -10.847 -0.430 36.638 1.00 96.50 124 LYS A C 1
ATOM 1010 O O . LYS A 1 124 ? -11.945 -0.069 37.061 1.00 96.50 124 LYS A O 1
ATOM 1015 N N . ASP A 1 125 ? -10.424 -1.687 36.714 1.00 97.44 125 ASP A N 1
ATOM 1016 C CA . ASP A 1 125 ? -11.221 -2.761 37.313 1.00 97.44 125 ASP A CA 1
ATOM 1017 C C . ASP A 1 125 ? -11.460 -2.518 38.812 1.00 97.44 125 ASP A C 1
ATOM 1019 O O . ASP A 1 125 ? -12.569 -2.700 39.319 1.00 97.44 125 ASP A O 1
ATOM 1023 N N . GLU A 1 126 ? -10.455 -2.036 39.545 1.00 96.62 126 GLU A N 1
ATOM 1024 C CA . GLU A 1 126 ? -10.598 -1.659 40.960 1.00 96.62 126 GLU A CA 1
ATOM 1025 C C . GLU A 1 126 ? -11.582 -0.489 41.154 1.00 96.62 126 GLU A C 1
ATOM 1027 O O . GLU A 1 126 ? -12.415 -0.497 42.074 1.00 96.62 126 GLU A O 1
ATOM 1032 N N . GLN A 1 127 ? -11.533 0.504 40.261 1.00 96.62 127 GLN A N 1
ATOM 1033 C CA . GLN A 1 127 ? -12.470 1.628 40.259 1.00 96.62 127 GLN A CA 1
ATOM 1034 C C . GLN A 1 127 ? -13.905 1.174 39.963 1.00 96.62 127 GLN A C 1
ATOM 1036 O O . GLN A 1 127 ? -14.824 1.564 40.688 1.00 96.62 127 GLN A O 1
ATOM 1041 N N . LEU A 1 128 ? -14.104 0.318 38.956 1.00 97.31 128 LEU A N 1
ATOM 1042 C CA . LEU A 1 128 ? -15.413 -0.245 38.610 1.00 97.31 128 LEU A CA 1
ATOM 1043 C C . LEU A 1 128 ? -16.017 -1.018 39.783 1.00 97.31 128 LEU A C 1
ATOM 1045 O O . LEU A 1 128 ? -17.133 -0.716 40.202 1.00 97.31 128 LEU A O 1
ATOM 1049 N N . ASN A 1 129 ? -15.241 -1.908 40.401 1.00 96.06 129 ASN A N 1
ATOM 1050 C CA . ASN A 1 129 ? -15.665 -2.651 41.590 1.00 96.06 129 ASN A CA 1
ATOM 1051 C C . ASN A 1 129 ? -16.103 -1.726 42.740 1.00 96.06 129 ASN A C 1
ATOM 1053 O O . ASN A 1 129 ? -17.025 -2.030 43.506 1.00 96.06 129 ASN A O 1
ATOM 1057 N N . THR A 1 130 ? -15.434 -0.584 42.898 1.00 96.75 130 THR A N 1
ATOM 1058 C CA . THR A 1 130 ? -15.792 0.406 43.920 1.00 96.75 130 THR A CA 1
ATOM 1059 C C . THR A 1 130 ? -17.114 1.095 43.588 1.00 96.75 130 THR A C 1
ATOM 1061 O O . THR A 1 130 ? -17.976 1.230 44.462 1.00 96.75 130 THR A O 1
ATOM 1064 N N . LEU A 1 131 ? -17.306 1.489 42.329 1.00 96.56 131 LEU A N 1
ATOM 1065 C CA . LEU A 1 131 ? -18.546 2.103 41.857 1.00 96.56 131 LEU A CA 1
ATOM 1066 C C . LEU A 1 131 ? -19.737 1.146 41.975 1.00 96.56 131 LEU A C 1
ATOM 1068 O O . LEU A 1 131 ? -20.790 1.557 42.462 1.00 96.56 131 LEU A O 1
ATOM 1072 N N . GLU A 1 132 ? -19.565 -0.131 41.641 1.00 97.44 132 GLU A N 1
ATOM 1073 C CA . GLU A 1 132 ? -20.601 -1.159 41.794 1.00 97.44 132 GLU A CA 1
ATOM 1074 C C . GLU A 1 132 ? -21.062 -1.305 43.250 1.00 97.44 132 GLU A C 1
ATOM 1076 O O . GLU A 1 132 ? -22.262 -1.350 43.537 1.00 97.44 132 GLU A O 1
ATOM 1081 N N . LYS A 1 133 ? -20.126 -1.299 44.211 1.00 96.81 133 LYS A N 1
ATOM 1082 C CA . LYS A 1 133 ? -20.462 -1.329 45.647 1.00 96.81 133 LYS A CA 1
ATOM 1083 C C . LYS A 1 133 ? -21.276 -0.107 46.070 1.00 96.81 133 LYS A C 1
ATOM 1085 O O . LYS A 1 133 ? -22.203 -0.238 46.875 1.00 96.81 133 LYS A O 1
ATOM 1090 N N . ILE A 1 134 ? -20.929 1.079 45.567 1.00 97.19 134 ILE A N 1
ATOM 1091 C CA . ILE A 1 134 ? -21.661 2.319 45.856 1.00 97.19 134 ILE A CA 1
ATOM 1092 C C . ILE A 1 134 ? -23.069 2.253 45.258 1.00 97.19 134 ILE A C 1
ATOM 1094 O O . ILE A 1 134 ? -24.032 2.586 45.952 1.00 97.19 134 ILE A O 1
ATOM 1098 N N . LEU A 1 135 ? -23.199 1.788 44.014 1.00 97.00 135 LEU A N 1
ATOM 1099 C CA . LEU A 1 135 ? -24.481 1.640 43.329 1.00 97.00 135 LEU A CA 1
ATOM 1100 C C . LEU A 1 135 ? -25.415 0.712 44.116 1.00 97.00 135 LEU A C 1
ATOM 1102 O O . LEU A 1 135 ? -26.518 1.117 44.476 1.00 97.00 135 LEU A O 1
ATOM 1106 N N . LYS A 1 136 ? -24.924 -0.466 44.515 1.00 96.62 136 LYS A N 1
ATOM 1107 C CA . LYS A 1 136 ? -25.695 -1.450 45.288 1.00 96.62 136 LYS A CA 1
ATOM 1108 C C . LYS A 1 136 ? -26.205 -0.887 46.618 1.00 96.62 136 LYS A C 1
ATOM 1110 O O . LYS A 1 136 ? -27.338 -1.148 47.013 1.00 96.62 136 LYS A O 1
ATOM 1115 N N . LYS A 1 137 ? -25.395 -0.075 47.312 1.00 96.06 137 LYS A N 1
ATOM 1116 C CA . LYS A 1 137 ? -25.825 0.629 48.537 1.00 96.06 137 LYS A CA 1
ATOM 1117 C C . LYS A 1 137 ? -26.900 1.684 48.267 1.00 96.06 137 LYS A C 1
ATOM 1119 O O . LYS A 1 137 ? -27.766 1.899 49.113 1.00 96.06 137 LYS A O 1
ATOM 1124 N N . LYS A 1 138 ? -26.840 2.378 47.128 1.00 96.12 138 LYS A N 1
ATOM 1125 C CA . LYS A 1 138 ? -27.876 3.346 46.747 1.00 96.12 138 LYS A CA 1
ATOM 1126 C C . LYS A 1 138 ? -29.185 2.645 46.390 1.00 96.12 138 LYS A C 1
ATOM 1128 O O . LYS A 1 138 ? -30.228 3.085 46.859 1.00 96.12 138 LYS A O 1
ATOM 1133 N N . GLU A 1 139 ? -29.132 1.536 45.657 1.00 97.44 139 GLU A N 1
ATOM 1134 C CA . GLU A 1 139 ? -30.312 0.735 45.302 1.00 97.44 139 GLU A CA 1
ATOM 1135 C C . GLU A 1 139 ? -31.064 0.221 46.534 1.00 97.44 139 GLU A C 1
ATOM 1137 O O . GLU A 1 139 ? -32.288 0.325 46.603 1.00 97.44 139 GLU A O 1
ATOM 1142 N N . THR A 1 140 ? -30.355 -0.295 47.544 1.00 95.88 140 THR A N 1
ATOM 1143 C CA . THR A 1 140 ? -31.005 -0.744 48.787 1.00 95.88 140 THR A CA 1
ATOM 1144 C C . THR A 1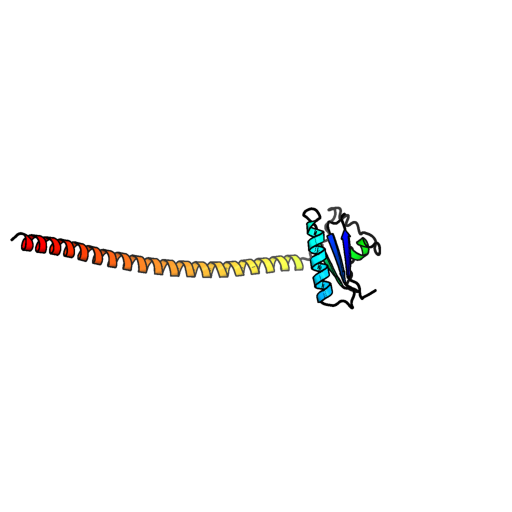 140 ? -31.656 0.412 49.539 1.00 95.88 140 THR A C 1
ATOM 1146 O O . THR A 1 140 ? -32.748 0.251 50.086 1.00 95.88 140 THR A O 1
ATOM 1149 N N . LYS A 1 141 ? -31.024 1.591 49.538 1.00 96.56 141 LYS A N 1
ATOM 1150 C CA . LYS A 1 141 ? -31.583 2.784 50.175 1.00 96.56 141 LYS A CA 1
ATOM 1151 C C . LYS A 1 141 ? -32.827 3.293 49.448 1.00 96.56 141 LYS A C 1
ATOM 1153 O O . LYS A 1 141 ? -33.808 3.600 50.118 1.00 96.56 141 LYS A O 1
ATOM 1158 N N . ILE A 1 142 ? -32.824 3.309 48.116 1.00 97.25 142 ILE A N 1
ATOM 1159 C CA . ILE A 1 142 ? -34.004 3.650 47.307 1.00 97.25 142 ILE A CA 1
ATOM 1160 C C . ILE A 1 142 ? -35.169 2.716 47.648 1.00 97.25 142 ILE A C 1
ATOM 1162 O O . ILE A 1 142 ? -36.209 3.206 48.073 1.00 97.25 142 ILE A O 1
ATOM 1166 N N . LYS A 1 143 ? -34.959 1.391 47.632 1.00 95.94 143 LYS A N 1
ATOM 1167 C CA . LYS A 1 143 ? -36.000 0.413 48.006 1.00 95.94 143 LYS A CA 1
ATOM 1168 C C . LYS A 1 143 ? -36.570 0.649 49.406 1.00 95.94 143 LYS A C 1
ATOM 1170 O O . LYS A 1 143 ? -37.764 0.484 49.637 1.00 95.94 143 LYS A O 1
ATOM 1175 N N . SER A 1 144 ? -35.720 1.023 50.367 1.00 94.75 144 SER A N 1
ATOM 1176 C CA . SER A 1 144 ? -36.182 1.335 51.725 1.00 94.75 144 SER A CA 1
ATOM 1177 C C . SER A 1 144 ? -37.029 2.610 51.790 1.00 94.75 144 SER A C 1
ATOM 117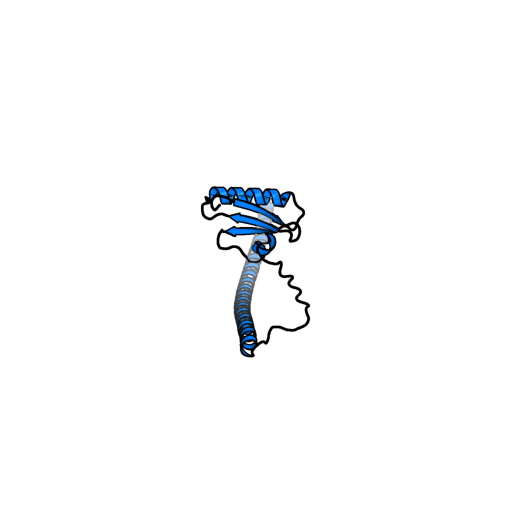9 O O . SER A 1 144 ? -38.001 2.646 52.541 1.00 94.75 144 SER A O 1
ATOM 1181 N N . LEU A 1 145 ? -36.689 3.627 50.992 1.00 95.62 145 LEU A N 1
ATOM 1182 C CA . LEU A 1 145 ? -37.441 4.879 50.903 1.00 95.62 145 LEU A CA 1
ATOM 1183 C C . LEU A 1 145 ? -38.779 4.682 50.186 1.00 95.62 145 LEU A C 1
ATOM 1185 O O . LEU A 1 145 ? -39.791 5.162 50.682 1.00 95.62 145 LEU A O 1
ATOM 1189 N N . GLU A 1 146 ? -38.804 3.926 49.087 1.00 95.25 146 GLU A N 1
ATOM 1190 C CA . GLU A 1 146 ? -40.037 3.560 48.375 1.00 95.25 146 GLU A CA 1
ATOM 1191 C C . GLU A 1 146 ? -41.028 2.872 49.319 1.00 95.25 146 GLU A C 1
ATOM 1193 O O . GLU A 1 146 ? -42.178 3.291 49.430 1.00 95.25 146 GLU A O 1
ATOM 1198 N N . LYS A 1 147 ? -40.552 1.894 50.102 1.00 94.06 147 LYS A N 1
ATOM 1199 C CA . LYS A 1 147 ? -41.382 1.191 51.089 1.00 94.06 147 LYS A CA 1
ATOM 1200 C C . LYS A 1 147 ? -41.900 2.108 52.205 1.00 94.06 147 LYS A C 1
ATOM 1202 O O . LYS A 1 147 ? -42.993 1.883 52.721 1.00 94.06 147 LYS A O 1
ATOM 1207 N N . ALA A 1 148 ? -41.114 3.103 52.622 1.00 94.38 148 ALA A N 1
ATOM 1208 C CA . ALA A 1 148 ? -41.541 4.075 53.627 1.00 94.38 148 ALA A CA 1
ATOM 1209 C C . ALA A 1 148 ? -42.647 4.992 53.083 1.00 94.38 148 ALA A C 1
ATOM 1211 O O . ALA A 1 148 ? -43.676 5.148 53.733 1.00 94.38 148 ALA A O 1
ATOM 1212 N N . ILE A 1 149 ? -42.471 5.510 51.864 1.00 95.12 149 ILE A N 1
ATOM 1213 C CA . ILE A 1 149 ? -43.461 6.349 51.175 1.00 95.12 149 ILE A CA 1
ATOM 1214 C C . ILE A 1 149 ? -44.775 5.589 50.977 1.00 95.12 149 ILE A C 1
ATOM 1216 O O . ILE A 1 149 ? -45.844 6.114 51.269 1.00 95.12 149 ILE A O 1
ATOM 1220 N N . GLU A 1 150 ? -44.711 4.334 50.538 1.00 93.25 150 GLU A N 1
ATOM 1221 C CA . GLU A 1 150 ? -45.901 3.508 50.317 1.00 93.25 150 GLU A CA 1
ATOM 1222 C C . GLU A 1 150 ? -46.675 3.233 51.615 1.00 93.25 150 GLU A C 1
ATOM 1224 O O . GLU A 1 150 ? -47.903 3.142 51.612 1.00 93.25 150 GLU A O 1
ATOM 1229 N N . LYS A 1 151 ? -45.975 3.157 52.753 1.00 91.50 151 LYS A N 1
ATOM 1230 C CA . LYS A 1 151 ? -46.611 3.063 54.069 1.00 91.50 151 LYS A CA 1
ATOM 1231 C C . LYS A 1 151 ? -47.281 4.374 54.480 1.00 91.50 151 LYS A C 1
ATOM 1233 O O . LYS A 1 151 ? -48.357 4.314 55.062 1.00 91.50 151 LYS A O 1
ATOM 1238 N N . ASP A 1 152 ? -46.660 5.517 54.199 1.00 93.06 152 ASP A N 1
ATOM 1239 C CA . ASP A 1 152 ? -47.212 6.835 54.532 1.00 93.06 152 ASP A CA 1
ATOM 1240 C C . ASP A 1 152 ? -48.419 7.210 53.652 1.00 93.06 152 ASP A C 1
ATOM 1242 O O . ASP A 1 152 ? -49.320 7.885 54.135 1.00 93.06 152 ASP A O 1
ATOM 1246 N N . ILE A 1 153 ? -48.484 6.741 52.399 1.00 91.94 153 ILE A N 1
ATOM 1247 C CA . ILE A 1 153 ? -49.642 6.942 51.501 1.00 91.94 153 ILE A CA 1
ATOM 1248 C C . ILE A 1 153 ? -50.864 6.116 51.937 1.00 91.94 153 ILE A C 1
ATOM 1250 O O . ILE A 1 153 ? -51.997 6.554 51.768 1.00 91.94 153 ILE A O 1
ATOM 1254 N N . ASN A 1 154 ? -50.645 4.915 52.480 1.00 82.25 154 ASN A N 1
ATOM 1255 C CA . ASN A 1 154 ? -51.710 3.981 52.871 1.00 82.25 154 ASN A CA 1
ATOM 1256 C C . ASN A 1 154 ? -52.192 4.160 54.327 1.00 82.25 154 ASN A C 1
ATOM 1258 O O . ASN A 1 154 ? -52.873 3.277 54.857 1.00 82.25 154 ASN A O 1
ATOM 1262 N N . LYS A 1 155 ? -51.798 5.247 54.995 1.00 65.06 155 LYS A N 1
ATOM 1263 C CA . LYS A 1 155 ? -52.097 5.545 56.400 1.00 65.06 155 LYS A CA 1
ATOM 1264 C C . LYS A 1 155 ? -53.089 6.696 56.512 1.00 65.06 155 LYS A C 1
ATOM 1266 O O . LYS A 1 155 ? -53.921 6.627 57.442 1.00 65.06 155 LYS A O 1
#

pLDDT: mean 86.13, std 13.19, range [44.22, 97.62]

Mean predicted aligned error: 17.64 Å

Nearest PDB structures (foldseek):
  7whg-assembly1_G  TM=8.771E-01  e=4.529E-03  Promethearchaeota archaeon
  7whf-assembly2_C  TM=7.392E-01  e=1.305E-02  Candidatus Heimdallarchaeota archaeon LC_3
  3fg6-assembly7_D  TM=7.933E-01  e=2.074E-02  Homo sapiens
  6i4j-assembly1_G  TM=7.986E-01  e=1.015E-01  Mus musculus
  5h3n-assembly1_A  TM=6.731E-01  e=2.245E-01  Homo sapiens

Foldseek 3Di:
DLADWDWDQDPVQLEIEIEHRPPYDPVVVVVSVVVSVVVNVVDDPDYYYDYHYPPRDDPVRCCVVVVDPPPPPPPPVPDDPDPDDVVVVVVVVVVVVVVVVVVVVVVVVVVVVVVVVVVVVVVVVVVVVVVVVVVVVVVVVVVVVVVVVVVVVVD

Radius of gyration: 37.35 Å; Cα contacts (8 Å, |Δi|>4): 99; chains: 1; bounding box: 84×44×92 Å

InterPro domains:
  IPR029006 ADF-H/Gelsolin-like domain superfamily [G3DSA:3.40.20.10] (1-78)

Solvent-accessible surface area (backbone atoms only — not comparable to full-atom values): 9101 Å² total; per-residue (Å²): 127,41,74,47,74,48,78,46,79,41,79,88,77,38,32,33,39,37,42,35,23,77,68,55,52,74,68,56,55,53,50,52,51,53,50,50,53,56,52,49,72,75,48,73,95,74,60,44,80,47,80,37,47,63,94,59,72,50,69,72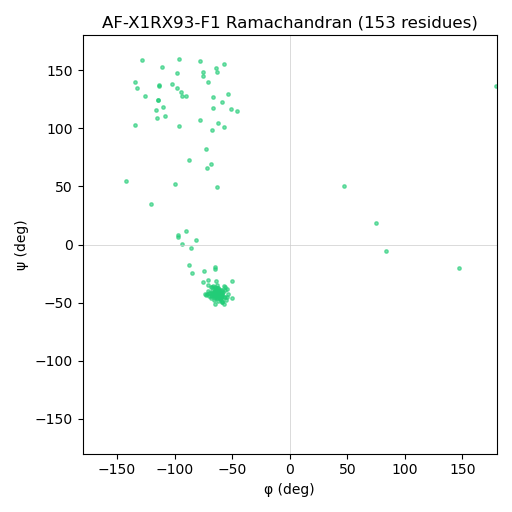,55,36,21,72,74,67,77,38,77,74,78,76,81,76,68,67,94,78,72,86,90,68,84,77,49,73,66,58,54,50,50,54,49,50,55,49,51,51,54,48,54,53,48,52,54,53,48,54,56,49,53,55,51,51,51,54,52,52,55,52,50,54,55,51,52,56,50,49,56,51,51,51,55,53,48,54,55,50,52,54,50,49,56,54,49,55,55,50,50,57,51,64,75,76,106

Organism: NCBI:txid412755

Sequence (155 aa):
DSDFIILFVDSKNYRIWIWIGGNNTVRERFIAIKIAQSVKSRYETGYKITTIDEGNETYEFKAMVGLEEEIEYFIAQNKPSYKGIAEDLELLESSSREKINAKDGLIKLKDEQIKALNDIIKIKDEQLNTLEKILKKKETKIKSLEKAIEKDINK

=== Feature glossary ===
A reading guide for the features in this record.

Start from the sequence.

  · Sequence gives the chain of amino acids in standard one-letter code (A=alanine, C=cysteine, …, Y=tyrosine), read N→C. It is the only feature that is directly encoded by the gene; all structural features are derived from the folded form of this sequence.

Fold it, and you get atomic coordinates and the backbone conformation that goes with them.

  · Structure coordinates are given as an mmCIF _atom_site loop: one row per atom with element, residue name, chain id, sequence number, and x/y/z position in Å. Only the four main-chain atoms per residue are included here; side chains are omitted to keep the record compact.

  · Backbone dihedral angles. Every residue except chain termini has a φ (preceding-C → N → Cα → C) and a ψ (N → Cα → C → next-N). They are reported in degrees following the IUPAC sign convention. Secondary structure is essentially a statement about which (φ, ψ) basin each residue occupies.

  · Eight-state secondary structure (DSSP): H is the canonical α-helix, G the tighter 3₁₀-helix, I the wider π-helix; E/B are β-structure, T and S are turns and bends, and '-' is everything else. DSSP derives these from the pattern of main-chain N–H···O=C hydrogen bonds, not from the sequence.

  · SS3 is a coarse helix/strand/coil call (letters a/b/c) made by the P-SEA algorithm from inter-Cα distances and dihedrals. It is less detailed than DSSP but needs only Cα positions.

Summarize the fold with a handful of shape descriptors and a per-residue structural alphabet.

  · Radius of gyration (Rg) is the root-mean-square distance of Cα atoms from their centroid — a single number for overall size and compactness. A globular domain of N residues has Rg ≈ 2.2·N^0.38 Å; an extended or disordered chain has a much larger Rg. The Cα contact count is the number of residue pairs whose Cα atoms are within 8 Å and are more than four positions apart in sequence — a standard proxy for tertiary packing density. The bounding box is the smallest axis-aligned box enclosing all Cα atoms.

  · 3Di is Foldseek's structural alphabet. Each residue is assigned one of twenty discrete states based on how its Cα sits relative to its spatial (not sequential) neighbors. Aligning 3Di strings finds structural homologs roughly as well as full 3D superposition, but orders of magnitude faster.

  · Solvent-accessible surface area (SASA) is the area in Å² traced out by the centre of a 1.4 Å probe sphere (a water molecule) rolled over the protein's van der Waals surface (Shrake–Rupley / Lee–Richards construction). Buried residues have near-zero SASA; fully exposed residues can exceed 200 Å². The total SASA scales roughly with the number of surface residues.

Ask how reliable the model is.

  · For AlphaFold models, the B-factor field carries pLDDT — the model's own estimate of local accuracy on a 0–100 scale. Regions with pLDDT<50 should be treated as essentially unmodeled; they often correspond to intrinsically disordered segments.

  · For experimental (PDB) structures, the B-factor (temperature factor) quantifies the positional spread of each atom in the crystal — a combination of thermal vibration and static disorder — in units of Å². High B-factors mark flexible loops or poorly resolved regions; low B-factors mark the rigid, well-ordered core.

  · Predicted Aligned Error (PAE) is an AlphaFold confidence matrix: entry (i, j) is the expected error in the position of residue j, in ångströms, when the prediction is superimposed on the true structure at residue i. Low PAE within a block of residues means that block is internally rigid and well-predicted; high PAE between two blocks means their relative placement is uncertain even if each block individually is confident.

Place it in context: what it resembles, what it is annotated as, and how it looks.

  · Structural nearest neighbors (via Foldseek easy-search vs the PDB). Reported per hit: target PDB id, E-value, and alignment TM-score. A TM-score above ~0.5 is the conventional threshold for 'same fold'.

  · Functional annotations link the protein to curated databases. InterPro entries identify conserved domains and families by matching the sequence against member-database signatures (Pfam, PROSITE, CDD, …). Gene Ontology (GO) terms descri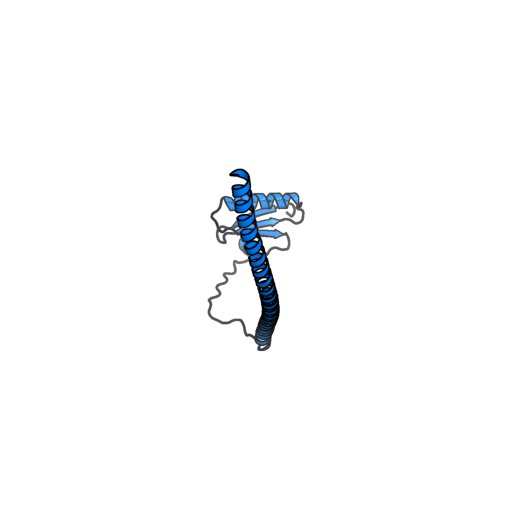be molecular function, biological process, and cellular component in a controlled vocabulary. CATH places the structure in a hierarchical fold classification (Class/Architecture/Topology/Homologous-superfamily). The organism is the source species.

  · The contact map is a binary N×N matrix image: pixel (i, j) is dark where Cα_i and Cα_j are within 8 Å and |i−j|>4. Because the |i−j|>4 filter removes local helical contacts, off-diagonal stripes parallel to the main diagonal indicate parallel β-sheets; stripes perpendicular to it indicate antiparallel β-sheets. The Ramachandran plot scatters every residue's (φ, ψ) pair against the sterically allowed regions. The PAE heatmap renders the predicted-aligned-error matrix.

  · Six rendered views show the 3D structure from the faces of a cube — i.e. along ±x, ±y, ±z. Rendering representation is drawn randomly per protein from cartoon (secondary-structure ribbons), sticks (backbone bonds), or molecular surface; coloring is either N→C rainbow (blue at the N-terminus through red at the C-terminus) or one color per chain.